Protein AF-A0A3D1QE87-F1 (afdb_monomer)

Secondary structure (DSSP, 8-state):
--EEEEETTEEEEEETTEEEEESSHHHHHHHHHHHHHHHHHHHHHHHHHHHHTSSS--SS----HHHHHHHHHHHHHHHHHHHHHHT-GGG-TT-

Mean predicted aligned error: 9.91 Å

Nearest PDB structures (foldseek):
  5j73-assembly1_A  TM=7.295E-01  e=2.957E+00  synthetic construct
  8to0-assembly1_BK  TM=6.606E-01  e=7.103E+00  Mus musculus
  5x11-assembly2_E  TM=5.062E-01  e=8.051E+00  Bacillus spizizenii str. W23

Structure (mmCIF, N/CA/C/O backbone):
data_AF-A0A3D1QE87-F1
#
_entry.id   AF-A0A3D1QE87-F1
#
loop_
_atom_site.group_PDB
_atom_site.id
_atom_site.type_symbol
_atom_site.label_atom_id
_atom_site.label_alt_id
_atom_site.label_comp_id
_atom_site.label_asym_id
_atom_site.label_entity_id
_atom_site.label_seq_id
_atom_site.pdbx_PDB_ins_code
_atom_site.Cartn_x
_atom_site.Cartn_y
_atom_site.Cartn_z
_atom_site.occupancy
_atom_site.B_iso_or_equiv
_atom_site.auth_seq_id
_atom_site.auth_comp_id
_atom_site.auth_asym_id
_atom_site.auth_atom_id
_atom_site.pdbx_PDB_model_num
ATOM 1 N N . MET A 1 1 ? -10.648 4.003 -8.284 1.00 61.53 1 MET A N 1
ATOM 2 C CA . MET A 1 1 ? -11.131 4.547 -6.998 1.00 61.53 1 MET A CA 1
ATOM 3 C C . MET A 1 1 ? -10.882 3.502 -5.919 1.00 61.53 1 MET A C 1
ATOM 5 O O . MET A 1 1 ? -11.024 2.328 -6.247 1.00 61.53 1 MET A O 1
ATOM 9 N N . PRO A 1 2 ? -10.433 3.879 -4.709 1.00 78.38 2 PRO A N 1
ATOM 10 C CA . PRO A 1 2 ? -10.270 2.928 -3.615 1.00 78.38 2 PRO A CA 1
ATOM 11 C C . PRO A 1 2 ? -11.643 2.427 -3.152 1.00 78.38 2 PRO A C 1
ATOM 13 O O . PRO A 1 2 ? -12.563 3.228 -2.990 1.00 78.38 2 PRO A O 1
ATOM 16 N N . VAL A 1 3 ? -11.785 1.119 -2.959 1.00 80.75 3 VAL A N 1
ATOM 17 C CA . VAL A 1 3 ? -13.015 0.502 -2.445 1.00 80.75 3 VAL A CA 1
ATOM 18 C C . VAL A 1 3 ? -12.799 0.170 -0.977 1.00 80.75 3 VAL A C 1
ATOM 20 O O . VAL A 1 3 ? -11.796 -0.449 -0.629 1.00 80.75 3 VAL A O 1
ATOM 23 N N . LYS A 1 4 ? -13.729 0.596 -0.123 1.00 81.31 4 LYS A N 1
ATOM 24 C CA . LYS A 1 4 ? -13.740 0.283 1.308 1.00 81.31 4 LYS A CA 1
ATOM 25 C C . LYS A 1 4 ? -14.918 -0.635 1.579 1.00 81.31 4 LYS A C 1
ATOM 27 O O . LYS A 1 4 ? -16.028 -0.335 1.151 1.00 81.31 4 LYS A O 1
ATOM 32 N N . THR A 1 5 ? -14.681 -1.734 2.277 1.00 83.19 5 THR A N 1
ATOM 33 C CA . THR A 1 5 ? -15.748 -2.615 2.745 1.00 83.19 5 THR A CA 1
ATOM 34 C C . THR A 1 5 ? -15.410 -3.146 4.131 1.00 83.19 5 THR A C 1
ATOM 36 O O . THR A 1 5 ? -14.237 -3.267 4.483 1.00 83.19 5 THR A O 1
ATOM 39 N N . MET A 1 6 ? -16.434 -3.423 4.930 1.00 78.00 6 MET A N 1
ATOM 40 C CA . MET A 1 6 ? -16.285 -4.133 6.195 1.00 78.00 6 MET A CA 1
ATOM 41 C C . MET A 1 6 ? -16.753 -5.566 5.987 1.00 78.00 6 MET A C 1
ATOM 43 O O . MET A 1 6 ? -17.874 -5.787 5.535 1.00 78.00 6 MET A O 1
ATOM 47 N N . ASN A 1 7 ? -15.897 -6.534 6.301 1.00 74.94 7 ASN A N 1
ATOM 48 C CA . ASN A 1 7 ? -16.224 -7.949 6.174 1.00 74.94 7 ASN A CA 1
ATOM 49 C C . ASN A 1 7 ? -15.840 -8.684 7.461 1.00 74.94 7 ASN A C 1
ATOM 51 O O . ASN A 1 7 ? -14.682 -8.636 7.862 1.00 74.94 7 ASN A O 1
ATOM 55 N N . HIS A 1 8 ? -16.805 -9.334 8.118 1.00 76.06 8 HIS A N 1
ATOM 56 C CA . HIS A 1 8 ? -16.603 -10.088 9.368 1.00 76.06 8 HIS A CA 1
ATOM 57 C C . HIS A 1 8 ? -15.800 -9.338 10.454 1.00 76.06 8 HIS A C 1
ATOM 59 O O . HIS A 1 8 ? -14.905 -9.903 11.073 1.00 76.06 8 HIS A O 1
ATOM 65 N N . GLY A 1 9 ? -16.084 -8.047 10.663 1.00 80.94 9 GLY A N 1
ATOM 66 C CA . GLY A 1 9 ? -15.374 -7.224 11.656 1.00 80.94 9 GLY A CA 1
ATOM 67 C C . GLY A 1 9 ? -14.003 -6.706 11.208 1.00 80.94 9 GLY A C 1
ATOM 68 O O . GLY A 1 9 ? -13.364 -5.976 11.955 1.00 80.94 9 GLY A O 1
ATOM 69 N N . LYS A 1 10 ? -13.569 -7.017 9.981 1.00 85.81 10 LYS A N 1
ATOM 70 C CA . LYS A 1 10 ? -12.327 -6.509 9.393 1.00 85.81 10 LYS A CA 1
ATOM 71 C C . LYS A 1 10 ? -12.594 -5.365 8.431 1.00 85.81 10 LYS A C 1
ATOM 73 O O . LYS A 1 10 ? -13.555 -5.382 7.656 1.00 85.81 10 LYS A O 1
ATOM 78 N N . ILE A 1 11 ? -11.705 -4.385 8.455 1.00 88.12 11 ILE A N 1
ATOM 79 C CA . ILE A 1 11 ? -11.644 -3.285 7.505 1.00 88.12 11 ILE A CA 1
ATOM 80 C C . ILE A 1 11 ? -10.858 -3.774 6.294 1.00 88.12 11 ILE A C 1
ATOM 82 O O . ILE A 1 11 ? -9.686 -4.130 6.402 1.00 88.12 11 ILE A O 1
ATOM 86 N N . VAL A 1 12 ? -11.503 -3.768 5.130 1.00 88.81 12 VAL A N 1
ATOM 87 C CA . VAL A 1 12 ? -10.887 -4.125 3.854 1.00 88.81 12 VAL A CA 1
ATOM 88 C C . VAL A 1 12 ? -10.822 -2.886 2.973 1.00 88.81 12 VAL A C 1
ATOM 90 O O . VAL A 1 12 ? -11.837 -2.254 2.672 1.00 88.81 12 VAL A O 1
ATOM 93 N N . VAL A 1 13 ? -9.619 -2.557 2.517 1.00 89.25 13 VAL A N 1
ATOM 94 C CA . VAL A 1 13 ? -9.356 -1.456 1.595 1.00 89.25 13 VAL A CA 1
ATOM 95 C C . VAL A 1 13 ? -8.685 -2.011 0.349 1.00 89.25 13 VAL A C 1
ATOM 97 O O . VAL A 1 13 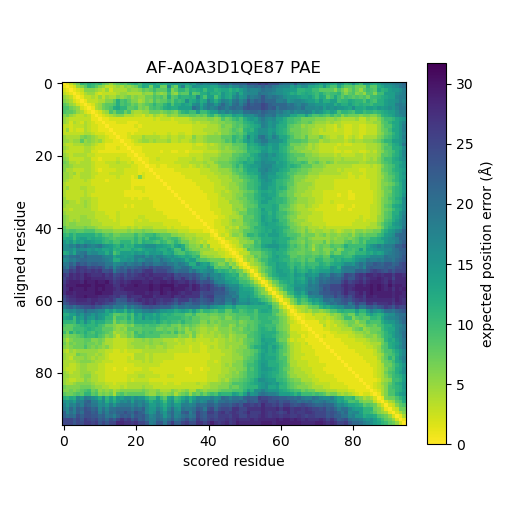? -7.621 -2.618 0.421 1.00 89.25 13 VAL A O 1
ATOM 100 N N . VAL A 1 14 ? -9.299 -1.792 -0.813 1.00 90.38 14 VAL A N 1
ATOM 101 C CA . VAL A 1 14 ? -8.734 -2.176 -2.110 1.00 90.38 14 VAL A CA 1
ATOM 102 C C . VAL A 1 14 ? -8.326 -0.928 -2.882 1.00 90.38 14 VAL A C 1
ATOM 104 O O . VAL A 1 14 ? -9.169 -0.093 -3.207 1.00 90.38 14 VAL A O 1
ATOM 107 N N . ILE A 1 15 ? -7.042 -0.807 -3.218 1.00 89.81 15 ILE A N 1
ATOM 108 C CA . ILE A 1 15 ? -6.466 0.333 -3.942 1.00 89.81 15 ILE A CA 1
ATOM 109 C C . ILE A 1 15 ? -5.746 -0.192 -5.183 1.00 89.81 15 ILE A C 1
ATOM 111 O O . ILE A 1 15 ? -4.743 -0.884 -5.076 1.00 89.81 15 ILE A O 1
ATOM 115 N N . ARG A 1 16 ? -6.261 0.119 -6.382 1.00 86.25 16 ARG A N 1
ATOM 116 C CA . ARG A 1 16 ? -5.696 -0.347 -7.672 1.00 86.25 16 ARG A CA 1
ATOM 117 C C . ARG A 1 16 ? -5.443 -1.870 -7.745 1.00 86.25 16 ARG A C 1
ATOM 119 O O . ARG A 1 16 ? -4.490 -2.307 -8.375 1.00 86.25 16 ARG A O 1
ATOM 126 N N . GLY A 1 17 ? -6.301 -2.675 -7.115 1.00 84.06 17 GLY A N 1
ATOM 127 C CA . GLY A 1 17 ? -6.158 -4.138 -7.071 1.00 84.06 17 GLY A CA 1
ATOM 128 C C . GLY A 1 17 ? -5.278 -4.662 -5.930 1.00 84.06 17 GLY A C 1
ATOM 129 O O . GLY A 1 17 ? -5.231 -5.868 -5.717 1.00 84.06 17 GLY A O 1
ATOM 130 N N . LEU A 1 18 ? -4.641 -3.780 -5.154 1.00 88.31 18 LEU A N 1
ATOM 131 C CA . LEU A 1 18 ? -3.959 -4.135 -3.910 1.00 88.31 18 LEU A CA 1
ATOM 132 C C . LEU A 1 18 ? -4.981 -4.198 -2.779 1.00 88.31 18 LEU A C 1
ATOM 134 O O . LEU A 1 18 ? -5.697 -3.223 -2.551 1.00 88.31 18 LEU A O 1
ATOM 138 N N . LYS A 1 19 ? -5.054 -5.336 -2.089 1.00 91.56 19 LYS A N 1
ATOM 139 C CA . LYS A 1 19 ? -5.968 -5.564 -0.967 1.00 91.56 19 LYS A CA 1
ATOM 140 C C . LYS A 1 19 ? -5.215 -5.412 0.355 1.00 91.56 19 LYS A C 1
ATOM 142 O O . LYS A 1 19 ? -4.229 -6.106 0.574 1.00 91.56 19 LYS A O 1
ATOM 147 N N . PHE A 1 20 ? -5.734 -4.555 1.225 1.00 91.44 20 PHE A N 1
ATOM 148 C CA . PHE A 1 20 ? -5.299 -4.360 2.605 1.00 91.44 20 PHE A CA 1
ATOM 149 C C . PHE A 1 20 ? -6.449 -4.762 3.520 1.00 91.44 20 PHE A C 1
ATOM 151 O O . PHE A 1 20 ? -7.577 -4.312 3.320 1.00 91.44 20 PHE A O 1
ATOM 158 N N . GLU A 1 21 ? -6.193 -5.635 4.484 1.00 92.25 21 GLU A N 1
ATOM 159 C CA . GLU A 1 21 ? -7.222 -6.167 5.378 1.00 92.25 21 GLU A CA 1
ATOM 160 C C . GLU A 1 21 ? -6.667 -6.253 6.794 1.00 92.25 21 GLU A C 1
ATOM 162 O O . GLU A 1 21 ? -5.627 -6.875 7.013 1.00 92.25 21 GLU A O 1
ATOM 167 N N . ALA A 1 22 ? -7.355 -5.624 7.744 1.00 90.56 22 ALA A N 1
ATOM 168 C CA . ALA A 1 22 ? -6.996 -5.682 9.155 1.00 90.56 22 ALA A CA 1
ATOM 169 C C . ALA A 1 22 ? -8.205 -5.428 10.062 1.00 90.56 22 ALA A C 1
ATOM 171 O O . ALA A 1 22 ? -9.271 -5.032 9.592 1.00 90.56 22 ALA A O 1
ATOM 172 N N . GLU A 1 23 ? -8.044 -5.654 11.362 1.00 88.44 23 GLU A N 1
ATOM 173 C CA . GLU A 1 23 ? -9.100 -5.423 12.355 1.00 88.44 23 GLU A CA 1
ATOM 174 C C . GLU A 1 23 ? -9.223 -3.936 12.700 1.00 88.44 23 GLU A C 1
ATOM 176 O O . GLU A 1 23 ? -10.311 -3.447 13.002 1.00 88.44 23 GLU A O 1
ATOM 181 N N . THR A 1 24 ? -8.124 -3.186 12.578 1.00 87.50 24 THR A N 1
ATOM 182 C CA . THR A 1 24 ? -8.084 -1.756 12.891 1.00 87.50 24 THR A CA 1
ATOM 183 C C . THR A 1 24 ? -7.633 -0.894 11.712 1.00 87.50 24 THR A C 1
ATOM 185 O O . THR A 1 24 ? -6.859 -1.306 10.847 1.00 87.50 24 THR A O 1
ATOM 188 N N . TRP A 1 25 ? -8.081 0.366 11.695 1.00 85.00 25 TRP A N 1
ATOM 189 C CA . TRP A 1 25 ? -7.627 1.352 10.707 1.00 85.00 25 TRP A CA 1
ATOM 190 C C . TRP A 1 25 ? -6.119 1.605 10.784 1.00 85.00 25 TRP A C 1
ATOM 192 O O . TRP A 1 25 ? -5.488 1.825 9.751 1.00 85.00 25 TRP A O 1
ATOM 202 N N . LEU A 1 26 ? -5.547 1.546 11.990 1.00 88.06 26 LEU A N 1
ATOM 203 C CA . LEU A 1 26 ? -4.113 1.717 12.211 1.00 88.06 26 LEU A CA 1
ATOM 204 C C . LEU A 1 26 ? -3.308 0.633 11.488 1.00 88.06 26 LEU A C 1
ATOM 206 O O . LEU A 1 26 ? -2.320 0.934 10.827 1.00 88.06 26 LEU A O 1
ATOM 210 N N . GLU A 1 27 ? -3.755 -0.618 11.556 1.00 89.38 27 GLU A N 1
ATOM 211 C CA . GLU A 1 27 ? -3.096 -1.723 10.862 1.00 89.38 27 GLU A CA 1
ATOM 212 C C . GLU A 1 27 ? -3.247 -1.639 9.344 1.00 89.38 27 GLU A C 1
ATOM 214 O O . GLU A 1 27 ? -2.289 -1.923 8.631 1.00 89.38 27 GLU A O 1
ATOM 219 N N . VAL A 1 28 ? -4.409 -1.211 8.836 1.00 89.75 28 VAL A N 1
ATOM 220 C CA . VAL A 1 28 ? -4.582 -0.953 7.397 1.00 89.75 28 VAL A CA 1
ATOM 221 C C . VAL A 1 28 ? -3.597 0.118 6.925 1.00 89.75 28 VAL A C 1
ATOM 223 O O . VAL A 1 28 ? -2.949 -0.059 5.896 1.00 89.75 28 VAL A O 1
ATOM 226 N N . ILE A 1 29 ? -3.452 1.213 7.678 1.00 90.44 29 ILE A N 1
ATOM 227 C CA . ILE A 1 29 ? -2.483 2.275 7.376 1.00 90.44 29 ILE A CA 1
ATOM 228 C C . ILE A 1 29 ? -1.058 1.718 7.395 1.00 90.44 29 ILE A C 1
ATOM 230 O O . ILE A 1 29 ? -0.331 1.915 6.424 1.00 90.44 29 ILE A O 1
ATOM 234 N N . ARG A 1 30 ? -0.695 0.950 8.428 1.00 91.00 30 ARG A N 1
ATOM 235 C CA . ARG A 1 30 ? 0.622 0.312 8.554 1.00 91.00 30 ARG A CA 1
ATOM 236 C C . ARG A 1 30 ? 0.945 -0.588 7.356 1.00 91.00 30 ARG A C 1
ATOM 238 O O . ARG A 1 30 ? 2.029 -0.487 6.797 1.00 91.00 30 ARG A O 1
ATOM 245 N N . GLN A 1 31 ? -0.002 -1.418 6.909 1.00 93.25 31 GLN A N 1
ATOM 246 C CA . GLN A 1 31 ? 0.187 -2.261 5.719 1.00 93.25 31 GLN A CA 1
ATOM 247 C C . GLN A 1 31 ? 0.380 -1.428 4.438 1.00 93.25 31 GLN A C 1
ATOM 249 O O . GLN A 1 31 ? 1.151 -1.808 3.554 1.00 93.25 31 GLN A O 1
ATOM 254 N N . ILE A 1 32 ? -0.313 -0.290 4.314 1.00 91.88 32 ILE A N 1
ATOM 255 C CA . ILE A 1 32 ? -0.136 0.630 3.182 1.00 91.88 32 ILE A CA 1
ATOM 256 C C . ILE A 1 32 ? 1.255 1.279 3.230 1.00 91.88 32 ILE A C 1
ATOM 258 O O . ILE A 1 32 ? 1.923 1.336 2.198 1.00 91.88 32 ILE A O 1
ATOM 262 N N . GLU A 1 33 ? 1.715 1.724 4.401 1.00 91.44 33 GLU A N 1
ATOM 263 C CA . GLU A 1 33 ? 3.055 2.295 4.605 1.00 91.44 33 GLU A CA 1
ATOM 264 C C . GLU A 1 33 ? 4.164 1.291 4.267 1.00 91.44 33 GLU A C 1
ATOM 266 O O . GLU A 1 33 ? 5.054 1.604 3.476 1.00 91.44 33 GLU A O 1
ATOM 271 N N . GLU A 1 34 ? 4.065 0.053 4.761 1.00 92.94 34 GLU A N 1
ATOM 272 C CA . GLU A 1 34 ? 4.995 -1.032 4.418 1.00 92.94 34 GLU A CA 1
ATOM 273 C C . GLU A 1 34 ? 5.048 -1.274 2.905 1.00 92.94 34 GLU A C 1
ATOM 275 O O . GLU A 1 34 ? 6.119 -1.478 2.323 1.00 92.94 34 GLU A O 1
ATOM 280 N N . LYS A 1 35 ? 3.894 -1.211 2.231 1.00 92.19 35 LYS A N 1
ATOM 281 C CA . LYS A 1 35 ? 3.829 -1.401 0.781 1.00 92.19 35 LYS A CA 1
ATOM 282 C C . LYS A 1 35 ? 4.451 -0.234 0.009 1.00 92.19 35 LYS A C 1
ATOM 284 O O . LYS A 1 35 ? 5.090 -0.465 -1.017 1.00 92.19 35 LYS A O 1
ATOM 289 N N . ILE A 1 36 ? 4.301 0.998 0.4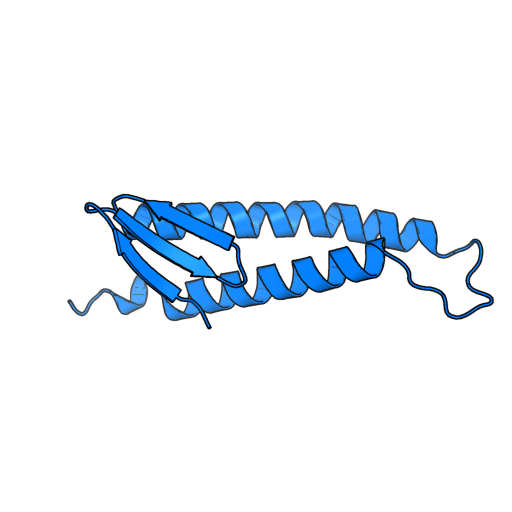94 1.00 90.94 36 ILE A N 1
ATOM 290 C CA . ILE A 1 36 ? 4.975 2.188 -0.049 1.00 90.94 36 ILE A CA 1
ATOM 291 C C . ILE A 1 36 ? 6.492 2.046 0.096 1.00 90.94 36 ILE A C 1
ATOM 293 O O . ILE A 1 36 ? 7.218 2.271 -0.872 1.00 90.94 36 ILE A O 1
ATOM 297 N N . GLU A 1 37 ? 6.986 1.639 1.268 1.00 90.56 37 GLU A N 1
ATOM 298 C CA . GLU A 1 37 ? 8.419 1.413 1.477 1.00 90.56 37 GLU A CA 1
ATOM 299 C C . GLU A 1 37 ? 8.977 0.326 0.559 1.00 90.56 37 GLU A C 1
ATOM 301 O O . GLU A 1 37 ? 10.055 0.499 -0.014 1.00 90.56 37 GLU A O 1
ATOM 306 N N . PHE A 1 38 ? 8.232 -0.768 0.380 1.00 89.94 38 PHE A N 1
ATOM 307 C CA . PHE A 1 38 ? 8.572 -1.813 -0.578 1.00 89.94 38 PHE A CA 1
ATOM 308 C C . PHE A 1 38 ? 8.725 -1.238 -1.992 1.00 89.94 38 PHE A C 1
ATOM 310 O O . PHE A 1 38 ? 9.776 -1.411 -2.605 1.00 89.94 38 PHE A O 1
ATOM 317 N N . TYR A 1 39 ? 7.737 -0.480 -2.484 1.00 86.62 39 TYR A N 1
ATOM 318 C CA . TYR A 1 39 ? 7.819 0.137 -3.812 1.00 86.62 39 TYR A CA 1
ATOM 319 C C . TYR A 1 39 ? 8.991 1.113 -3.945 1.00 86.62 39 TYR A C 1
ATOM 321 O O . TYR A 1 39 ? 9.661 1.120 -4.972 1.00 86.62 39 TYR A O 1
ATOM 329 N N . ARG A 1 40 ? 9.298 1.904 -2.911 1.00 85.19 40 ARG A N 1
ATOM 330 C CA . ARG A 1 40 ? 10.456 2.816 -2.926 1.00 85.19 40 ARG A CA 1
ATOM 331 C C . ARG A 1 40 ? 11.788 2.062 -3.047 1.00 85.19 40 ARG A C 1
ATOM 333 O O . ARG A 1 40 ? 12.688 2.515 -3.763 1.00 85.19 40 ARG A O 1
ATOM 340 N N . LYS A 1 41 ? 11.918 0.915 -2.371 1.00 85.56 41 LYS A N 1
ATOM 341 C CA . LYS A 1 41 ? 13.110 0.051 -2.442 1.00 85.56 41 LYS A CA 1
ATOM 342 C C . LYS A 1 41 ? 13.234 -0.628 -3.809 1.00 85.56 41 LYS A C 1
ATOM 344 O O . LYS A 1 41 ? 14.294 -0.526 -4.425 1.00 85.56 41 LYS A O 1
ATOM 349 N N . GLU A 1 42 ? 12.154 -1.230 -4.304 1.00 81.00 42 GLU A N 1
ATOM 350 C CA . GLU A 1 42 ? 12.119 -1.900 -5.613 1.00 81.00 42 GLU A CA 1
ATOM 351 C C . GLU A 1 42 ? 12.377 -0.919 -6.759 1.00 81.00 42 GLU A C 1
ATOM 353 O O . GLU A 1 42 ? 13.243 -1.162 -7.592 1.00 81.00 42 GLU A O 1
ATOM 358 N N . MET A 1 43 ? 11.748 0.262 -6.754 1.00 78.06 43 MET A N 1
ATOM 359 C CA . MET A 1 43 ? 11.971 1.279 -7.790 1.00 78.06 43 MET A CA 1
ATOM 360 C C . MET A 1 43 ? 13.433 1.729 -7.873 1.00 78.06 43 MET A C 1
ATOM 362 O O . MET A 1 43 ? 13.938 2.010 -8.961 1.00 78.06 43 MET A O 1
ATOM 366 N N . SER A 1 44 ? 14.131 1.775 -6.735 1.00 72.75 44 SER A N 1
ATOM 367 C CA . SER A 1 44 ? 15.562 2.088 -6.696 1.00 72.75 44 SER A CA 1
ATOM 368 C C . SER A 1 44 ? 16.408 0.993 -7.360 1.00 72.75 44 SER A C 1
ATOM 370 O O . SER A 1 44 ? 17.460 1.287 -7.930 1.00 72.75 44 SER A O 1
ATOM 372 N N . ALA A 1 45 ? 15.968 -0.267 -7.305 1.00 71.25 45 ALA A N 1
ATOM 373 C CA . ALA A 1 45 ? 16.593 -1.384 -8.006 1.00 71.25 45 ALA A CA 1
ATOM 374 C C . ALA A 1 45 ? 16.218 -1.414 -9.498 1.00 71.25 45 ALA A C 1
ATOM 376 O O . ALA A 1 45 ? 17.101 -1.543 -10.348 1.00 71.25 45 ALA A O 1
ATOM 377 N N . ASP A 1 46 ? 14.950 -1.190 -9.829 1.00 67.00 46 ASP A N 1
ATOM 378 C CA . ASP A 1 46 ? 14.447 -1.200 -11.203 1.00 67.00 46 ASP A CA 1
ATOM 379 C C . ASP A 1 46 ? 14.991 -0.047 -12.044 1.00 67.00 46 ASP A C 1
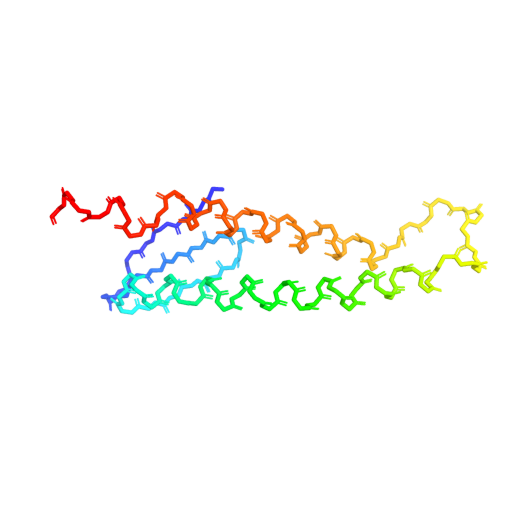ATOM 381 O O . ASP A 1 46 ? 15.340 -0.246 -13.208 1.00 67.00 46 ASP A O 1
ATOM 385 N N . MET A 1 47 ? 15.164 1.149 -11.467 1.00 67.62 47 MET A N 1
ATOM 386 C CA . MET A 1 47 ? 15.837 2.262 -12.148 1.00 67.62 47 MET A CA 1
ATOM 387 C C . MET A 1 47 ? 17.267 1.904 -12.564 1.00 67.62 47 MET A C 1
ATOM 389 O O . MET A 1 47 ? 17.699 2.282 -13.657 1.00 67.62 47 MET A O 1
ATOM 393 N N . ARG A 1 48 ? 17.997 1.143 -11.738 1.00 65.44 48 ARG A N 1
ATOM 394 C CA . ARG A 1 48 ? 19.327 0.643 -12.113 1.00 65.44 48 ARG A CA 1
ATOM 395 C C . ARG A 1 48 ? 19.215 -0.333 -13.282 1.00 65.44 48 ARG A C 1
ATOM 397 O O . ARG A 1 48 ? 19.896 -0.148 -14.286 1.00 65.44 48 ARG A O 1
ATOM 404 N N . ASN A 1 49 ? 18.299 -1.295 -13.210 1.00 63.69 49 ASN A N 1
ATOM 405 C CA . ASN A 1 49 ? 18.106 -2.315 -14.248 1.00 63.69 49 ASN A CA 1
ATOM 406 C C . ASN A 1 49 ? 17.663 -1.734 -15.605 1.00 63.69 49 ASN A C 1
ATOM 408 O O . ASN A 1 49 ? 18.149 -2.157 -16.657 1.00 63.69 49 ASN A O 1
ATOM 412 N N . VAL A 1 50 ? 16.787 -0.723 -15.602 1.00 61.72 50 VAL A N 1
ATOM 413 C CA . VAL A 1 50 ? 16.376 0.001 -16.817 1.00 61.72 50 VAL A CA 1
ATOM 414 C C . VAL A 1 50 ? 17.554 0.773 -17.417 1.00 61.72 50 VAL A C 1
ATOM 416 O O . VAL A 1 50 ? 17.724 0.751 -18.633 1.00 61.72 50 VAL A O 1
ATOM 419 N N . THR A 1 51 ? 18.406 1.382 -16.587 1.00 59.03 51 THR A N 1
ATOM 420 C CA . THR A 1 51 ? 19.610 2.101 -17.042 1.00 59.03 51 THR A CA 1
ATOM 421 C C . THR A 1 51 ? 20.618 1.160 -17.714 1.00 59.03 51 THR A C 1
ATOM 423 O O . THR A 1 51 ? 21.139 1.482 -18.780 1.00 59.03 51 THR A O 1
ATOM 426 N N . TYR A 1 52 ? 20.837 -0.040 -17.163 1.00 54.50 52 TYR A N 1
ATOM 427 C CA . TYR A 1 52 ? 21.708 -1.060 -17.770 1.00 54.50 52 TYR A CA 1
ATOM 428 C C . TYR A 1 52 ? 21.158 -1.651 -19.075 1.00 54.50 52 TYR A C 1
ATOM 430 O O . TYR A 1 52 ? 21.929 -2.123 -19.907 1.00 54.50 52 TYR A O 1
ATOM 438 N N . SER A 1 53 ? 19.842 -1.602 -19.288 1.00 54.28 53 SER A N 1
ATOM 439 C CA . SER A 1 53 ? 19.193 -2.152 -20.487 1.00 54.28 53 SER A CA 1
ATOM 440 C C . SER A 1 53 ? 19.286 -1.232 -21.719 1.00 54.28 53 SER A C 1
ATOM 442 O O . SER A 1 53 ? 18.772 -1.584 -22.780 1.00 54.28 53 SER A O 1
ATOM 444 N N . LEU A 1 54 ? 19.891 -0.042 -21.600 1.00 56.00 54 LEU A N 1
ATOM 445 C CA . LEU A 1 54 ? 19.843 1.001 -22.633 1.00 56.00 54 LEU A CA 1
ATOM 446 C C . LEU A 1 54 ? 20.962 1.017 -23.700 1.00 56.00 54 LEU A C 1
ATOM 448 O O . LEU A 1 54 ? 20.664 1.547 -24.770 1.00 56.00 54 LEU A O 1
ATOM 452 N N . PRO A 1 55 ? 22.193 0.471 -23.549 1.00 50.94 55 PRO A N 1
ATOM 453 C CA . PRO A 1 55 ? 23.216 0.719 -24.570 1.00 50.94 55 PRO A CA 1
ATOM 454 C C . PRO A 1 55 ? 23.170 -0.239 -25.778 1.00 50.94 55 PRO A C 1
ATOM 456 O O . PRO A 1 55 ? 23.921 -0.039 -26.724 1.00 50.94 55 PRO A O 1
ATOM 459 N N .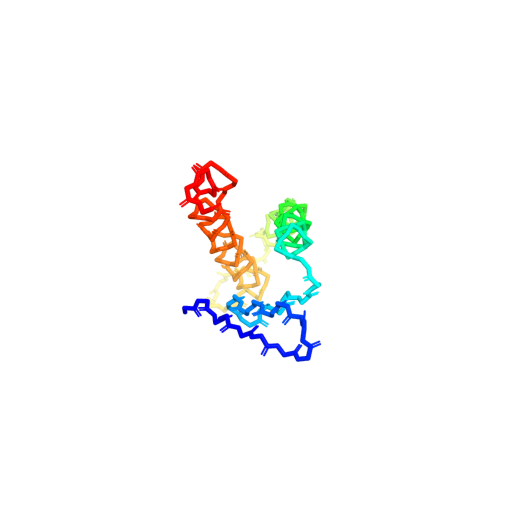 GLY A 1 56 ? 22.323 -1.278 -25.783 1.00 49.00 56 GLY A N 1
ATOM 460 C CA . GLY A 1 56 ? 22.530 -2.434 -26.673 1.00 49.00 56 GLY A CA 1
ATOM 461 C C . GLY A 1 56 ? 21.589 -2.643 -27.863 1.00 49.00 56 GLY A C 1
ATOM 462 O O . GLY A 1 56 ? 21.910 -3.456 -28.724 1.00 49.00 56 GLY A O 1
ATOM 463 N N . GLY A 1 57 ? 20.439 -1.974 -27.960 1.00 48.03 57 GLY A N 1
ATOM 464 C CA . GLY A 1 57 ? 19.564 -2.222 -29.109 1.00 48.03 57 GLY A CA 1
ATOM 465 C C . GLY A 1 57 ? 18.119 -1.822 -28.902 1.00 48.03 57 GLY A C 1
ATOM 466 O O . GLY A 1 57 ? 17.315 -2.594 -28.399 1.00 48.03 57 GLY A O 1
ATOM 467 N N . ASN A 1 58 ? 17.765 -0.633 -29.374 1.00 51.47 58 ASN A N 1
ATOM 468 C CA . ASN A 1 58 ? 16.374 -0.274 -29.621 1.00 51.47 58 ASN A CA 1
ATOM 469 C C . ASN A 1 58 ? 16.264 0.432 -30.975 1.00 51.47 58 ASN A C 1
ATOM 471 O O . ASN A 1 58 ? 15.828 1.571 -31.084 1.00 51.47 58 ASN A O 1
ATOM 475 N N . LEU A 1 59 ? 16.672 -0.277 -32.030 1.00 53.06 59 LEU A N 1
ATOM 476 C CA . LEU A 1 59 ? 16.486 0.141 -33.424 1.00 53.06 59 LEU A CA 1
ATOM 477 C C . LEU A 1 59 ? 15.053 -0.085 -3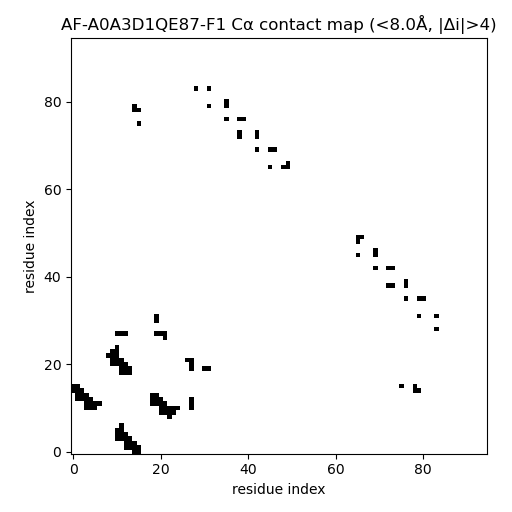3.936 1.00 53.06 59 LEU A C 1
ATOM 479 O O . LEU A 1 59 ? 14.773 0.195 -35.095 1.00 53.06 59 LEU A O 1
ATOM 483 N N . HIS A 1 60 ? 14.126 -0.592 -33.113 1.00 52.12 60 HIS A N 1
ATOM 484 C CA . HIS A 1 60 ? 12.784 -0.905 -33.604 1.00 52.12 60 HIS A CA 1
ATOM 485 C C . HIS A 1 60 ? 11.724 -0.947 -32.495 1.00 52.12 60 HIS A C 1
ATOM 487 O O . HIS A 1 60 ? 11.309 -2.029 -32.114 1.00 52.12 60 HIS A O 1
ATOM 493 N N . GLY A 1 61 ? 11.288 0.211 -31.976 1.00 55.59 61 GLY A N 1
ATOM 494 C CA . GLY A 1 61 ? 9.961 0.464 -31.361 1.00 55.59 61 GLY A CA 1
ATOM 495 C C . GLY A 1 61 ? 9.315 -0.568 -30.411 1.00 55.59 61 GLY A C 1
ATOM 496 O O . GLY A 1 61 ? 8.104 -0.515 -30.204 1.00 55.59 61 GLY A O 1
ATOM 497 N N . LYS A 1 62 ? 10.055 -1.526 -29.851 1.00 56.16 62 LYS A N 1
ATOM 498 C CA . LYS A 1 62 ? 9.499 -2.715 -29.202 1.00 56.16 62 LYS A CA 1
ATOM 499 C C . LYS A 1 62 ? 9.617 -2.577 -27.693 1.00 56.16 62 LYS A C 1
ATOM 501 O O . LYS A 1 62 ? 10.703 -2.596 -27.131 1.00 56.16 62 LYS A O 1
ATOM 506 N N . TRP A 1 63 ? 8.450 -2.390 -27.080 1.00 56.59 63 TRP A N 1
ATOM 507 C CA . TRP A 1 63 ? 8.073 -2.820 -25.733 1.00 56.59 63 TRP A CA 1
ATOM 508 C C . TRP A 1 63 ? 9.234 -3.245 -24.824 1.00 56.59 63 TRP A C 1
ATOM 510 O O . TRP A 1 63 ? 9.716 -4.371 -24.904 1.00 56.59 63 TRP A O 1
ATOM 520 N N . ASN A 1 64 ? 9.623 -2.362 -23.902 1.00 66.56 64 ASN A N 1
ATOM 521 C CA . ASN A 1 64 ? 10.491 -2.732 -22.790 1.00 66.56 64 ASN A CA 1
ATOM 522 C C . ASN A 1 64 ? 9.605 -3.125 -21.587 1.00 66.56 64 ASN A C 1
ATOM 524 O O . ASN A 1 64 ? 9.016 -2.232 -20.968 1.00 66.56 64 ASN A O 1
ATOM 528 N N . PRO A 1 65 ? 9.473 -4.422 -21.251 1.00 67.69 65 PRO A N 1
ATOM 529 C CA . PRO A 1 65 ? 8.617 -4.876 -20.154 1.00 67.69 65 PRO A CA 1
ATOM 530 C C . PRO A 1 65 ? 9.052 -4.300 -18.801 1.00 67.69 65 PRO A C 1
ATOM 532 O O . PRO A 1 65 ? 8.194 -3.912 -18.013 1.00 67.69 65 PRO A O 1
ATOM 535 N N . ASN A 1 66 ? 10.357 -4.118 -18.574 1.00 69.44 66 ASN A N 1
ATOM 536 C CA . ASN A 1 66 ? 10.881 -3.523 -17.340 1.00 69.44 66 ASN A CA 1
ATOM 537 C C . ASN A 1 66 ? 10.431 -2.063 -17.190 1.00 69.44 66 ASN A C 1
ATOM 539 O O . ASN A 1 66 ? 10.083 -1.616 -16.101 1.00 69.44 66 ASN A O 1
ATOM 543 N N . LEU A 1 67 ? 10.349 -1.322 -18.301 1.00 70.81 67 LEU A N 1
ATOM 544 C CA . LEU A 1 67 ? 9.828 0.047 -18.301 1.00 70.81 67 LEU A CA 1
ATOM 545 C C . LEU A 1 67 ? 8.316 0.097 -18.016 1.00 70.81 67 LEU A C 1
ATOM 547 O O . LEU A 1 67 ? 7.827 1.069 -17.442 1.00 70.81 67 LEU A O 1
ATOM 551 N N . ILE A 1 68 ? 7.560 -0.924 -18.430 1.00 74.44 68 ILE A N 1
ATOM 552 C CA . ILE A 1 68 ? 6.112 -1.014 -18.186 1.00 74.44 68 ILE A CA 1
ATOM 553 C C . ILE A 1 68 ? 5.835 -1.338 -16.717 1.00 74.44 68 ILE A C 1
ATOM 555 O O . ILE A 1 68 ? 4.996 -0.671 -16.110 1.00 74.44 68 ILE A O 1
ATOM 559 N N . VAL A 1 69 ? 6.556 -2.311 -16.153 1.00 74.81 69 VAL A N 1
ATOM 560 C CA . VAL A 1 69 ? 6.479 -2.678 -14.730 1.00 74.81 69 VAL A CA 1
ATOM 561 C C . VAL A 1 69 ? 6.816 -1.465 -13.864 1.00 74.81 69 VAL A C 1
ATOM 563 O O . VAL A 1 69 ? 5.962 -1.020 -13.098 1.00 74.81 69 VAL A O 1
ATOM 566 N N . LEU A 1 70 ? 7.950 -0.806 -14.130 1.00 77.31 70 LEU A N 1
ATOM 567 C CA . LEU A 1 70 ? 8.358 0.413 -13.426 1.00 77.31 70 LEU A CA 1
ATOM 568 C C . LEU A 1 70 ? 7.288 1.516 -13.488 1.00 77.31 70 LEU A C 1
ATOM 570 O O . LEU A 1 70 ? 6.966 2.148 -12.483 1.00 77.31 70 LEU A O 1
ATOM 574 N N . LYS A 1 71 ? 6.684 1.750 -14.662 1.00 80.38 71 LYS A N 1
ATOM 575 C CA . LYS A 1 71 ? 5.593 2.732 -14.811 1.00 80.38 71 LYS A CA 1
ATOM 576 C C . LYS A 1 71 ? 4.351 2.362 -14.000 1.00 80.38 71 LYS A C 1
ATOM 578 O O . LYS A 1 71 ? 3.648 3.265 -13.543 1.00 80.38 71 LYS A O 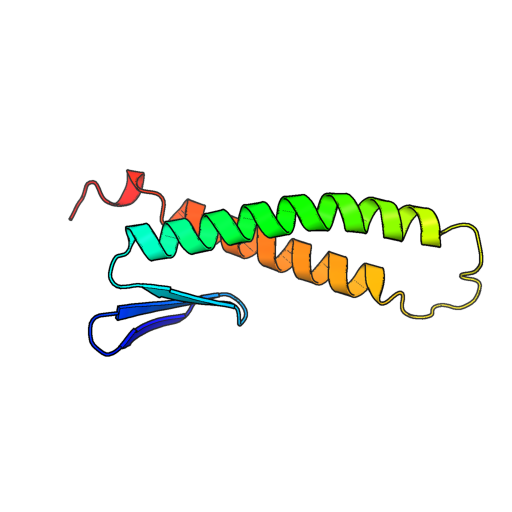1
ATOM 583 N N . ASN A 1 72 ? 4.030 1.078 -13.872 1.00 83.38 72 ASN A N 1
ATOM 584 C CA . ASN A 1 72 ? 2.889 0.635 -13.077 1.00 83.38 72 ASN A CA 1
ATOM 585 C C . ASN A 1 72 ? 3.166 0.785 -11.577 1.00 83.38 72 ASN A C 1
ATOM 587 O O . ASN A 1 72 ? 2.299 1.268 -10.852 1.00 83.38 72 ASN A O 1
ATOM 591 N N . ASP A 1 73 ? 4.381 0.468 -11.138 1.00 83.94 73 ASP A N 1
ATOM 592 C CA . ASP A 1 73 ? 4.786 0.595 -9.739 1.00 83.94 73 ASP A CA 1
ATOM 593 C C . ASP A 1 73 ? 4.845 2.054 -9.288 1.00 83.94 73 ASP A C 1
ATOM 595 O O . ASP A 1 73 ? 4.303 2.378 -8.232 1.00 83.94 73 ASP A O 1
ATOM 599 N N . ILE A 1 74 ? 5.328 2.967 -10.141 1.00 86.00 74 ILE A N 1
ATOM 600 C CA . ILE A 1 74 ? 5.233 4.420 -9.906 1.00 86.00 74 ILE A CA 1
ATOM 601 C C . ILE A 1 74 ? 3.774 4.846 -9.690 1.00 86.00 74 ILE A C 1
ATOM 603 O O . ILE A 1 74 ? 3.464 5.574 -8.748 1.00 86.00 74 ILE A O 1
ATOM 607 N N . LYS A 1 75 ? 2.853 4.391 -10.550 1.00 87.25 75 LYS A N 1
ATOM 608 C CA . LYS A 1 75 ? 1.425 4.733 -10.434 1.00 87.25 75 LYS A CA 1
ATOM 609 C C . LYS A 1 75 ? 0.794 4.146 -9.173 1.00 87.25 75 LYS A C 1
ATOM 611 O O . LYS A 1 75 ? -0.083 4.778 -8.586 1.00 87.25 75 LYS A O 1
ATOM 616 N N . ASN A 1 76 ? 1.196 2.943 -8.773 1.00 88.12 76 ASN A N 1
ATOM 617 C CA . ASN A 1 76 ? 0.717 2.320 -7.544 1.00 88.12 76 ASN A CA 1
ATOM 618 C C . ASN A 1 76 ? 1.220 3.091 -6.322 1.00 88.12 76 ASN A C 1
ATOM 620 O O . ASN A 1 76 ? 0.404 3.460 -5.480 1.00 88.12 76 ASN A O 1
ATOM 624 N N . LEU A 1 77 ? 2.512 3.428 -6.280 1.00 88.38 77 LEU A N 1
ATOM 625 C CA . LEU A 1 77 ? 3.116 4.245 -5.229 1.00 88.38 77 LEU A CA 1
ATOM 626 C C . LEU A 1 77 ? 2.389 5.587 -5.068 1.00 88.38 77 LEU A C 1
ATOM 628 O O . LEU A 1 77 ? 1.920 5.894 -3.976 1.00 88.38 77 LEU A O 1
ATOM 632 N N . GLN A 1 78 ? 2.208 6.337 -6.160 1.00 88.19 78 GLN A N 1
ATOM 633 C CA . GLN A 1 78 ? 1.529 7.639 -6.138 1.00 88.19 78 GLN A CA 1
ATOM 634 C C . GLN A 1 78 ? 0.120 7.559 -5.543 1.00 88.19 78 GLN A C 1
ATOM 636 O O . GLN A 1 78 ? -0.273 8.410 -4.748 1.00 88.19 78 GLN A O 1
ATOM 641 N N . VAL A 1 79 ? -0.652 6.530 -5.907 1.00 90.81 79 VAL A N 1
ATOM 642 C CA . VAL A 1 79 ? -2.026 6.386 -5.411 1.00 90.81 79 VAL A CA 1
ATOM 643 C C . VAL A 1 79 ? -2.062 5.951 -3.944 1.00 90.81 79 VAL A C 1
ATOM 645 O O . VAL A 1 79 ? -2.949 6.396 -3.215 1.00 90.81 79 VAL A O 1
ATOM 648 N N . LEU A 1 80 ? -1.116 5.126 -3.489 1.00 89.75 80 LEU A N 1
ATOM 649 C CA . LEU A 1 80 ? -1.001 4.762 -2.073 1.00 89.75 80 LEU A CA 1
ATOM 650 C C . LEU A 1 80 ? -0.593 5.971 -1.215 1.00 89.75 80 LEU A C 1
ATOM 652 O O . LEU A 1 80 ? -1.216 6.224 -0.184 1.00 89.75 80 LEU A O 1
ATOM 656 N N . GLU A 1 81 ? 0.383 6.763 -1.666 1.00 89.12 81 GLU A N 1
ATOM 657 C CA . GLU A 1 81 ? 0.802 7.998 -0.989 1.00 89.12 81 GLU A CA 1
ATOM 658 C C . GLU A 1 81 ? -0.329 9.034 -0.946 1.00 89.12 81 GLU A C 1
ATOM 660 O O . GLU A 1 81 ? -0.585 9.644 0.095 1.00 89.12 81 GLU A O 1
ATOM 665 N N . GLU A 1 82 ? -1.068 9.209 -2.047 1.00 89.25 82 GLU A N 1
ATOM 666 C CA . GLU A 1 82 ? -2.227 10.101 -2.079 1.00 89.25 82 GLU A CA 1
ATOM 667 C C . GLU A 1 82 ? -3.335 9.625 -1.130 1.00 89.25 82 GLU A C 1
ATOM 669 O O . GLU A 1 82 ? -3.965 10.443 -0.449 1.00 89.25 82 GLU A O 1
ATOM 674 N N . TYR A 1 83 ? -3.565 8.312 -1.063 1.00 87.69 83 TYR A N 1
ATOM 675 C CA . TYR A 1 83 ? -4.542 7.725 -0.156 1.00 87.69 83 TYR A CA 1
ATOM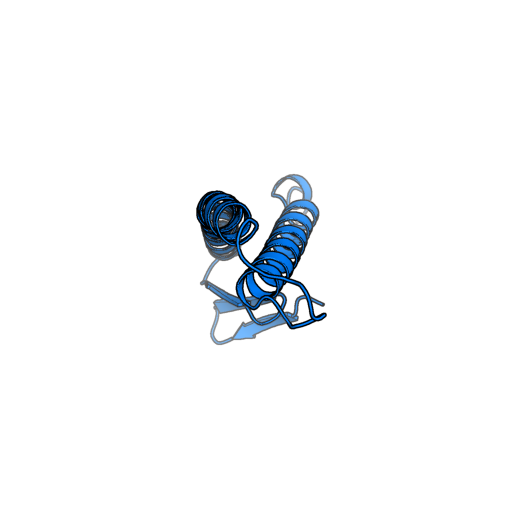 676 C C . TYR A 1 83 ? -4.178 7.997 1.308 1.00 87.69 83 TYR A C 1
ATOM 678 O O . TYR A 1 83 ? -5.027 8.489 2.055 1.00 87.69 83 TYR A O 1
ATOM 686 N N . LEU A 1 84 ? -2.921 7.769 1.706 1.00 85.88 84 LEU A N 1
ATOM 687 C CA . LEU A 1 84 ? -2.453 8.096 3.056 1.00 85.88 84 LEU A CA 1
ATOM 688 C C . LEU A 1 84 ? -2.540 9.590 3.348 1.00 85.88 84 LEU A C 1
ATOM 690 O O . LEU A 1 84 ? -3.005 9.969 4.415 1.00 85.88 84 LEU A O 1
ATOM 694 N N . ARG A 1 85 ? -2.173 10.459 2.400 1.00 84.94 85 ARG A N 1
ATOM 695 C CA . ARG A 1 85 ? -2.264 11.915 2.588 1.00 84.94 85 ARG A CA 1
ATOM 696 C C . ARG A 1 85 ? -3.692 12.372 2.895 1.00 84.94 85 ARG A C 1
ATOM 698 O O . ARG A 1 85 ? -3.886 13.252 3.729 1.00 84.94 85 ARG A O 1
ATOM 705 N N . LYS A 1 86 ? -4.695 11.780 2.239 1.00 83.56 86 LYS A N 1
ATOM 706 C CA . LYS A 1 86 ? -6.119 12.073 2.498 1.00 83.5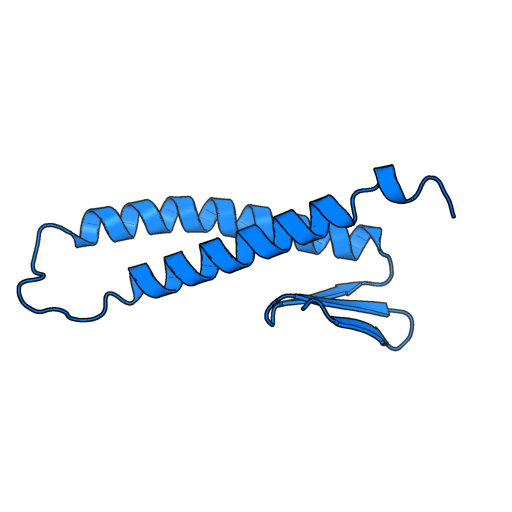6 86 LYS A CA 1
ATOM 707 C C . LYS A 1 86 ? -6.605 11.494 3.830 1.00 83.56 86 LYS A C 1
ATOM 709 O O . LYS A 1 86 ? -7.496 12.068 4.453 1.00 83.56 86 LYS A O 1
ATOM 714 N N . HIS A 1 87 ? -6.011 10.389 4.268 1.00 76.19 87 HIS A N 1
ATOM 715 C CA . HIS A 1 87 ? -6.417 9.613 5.439 1.00 76.19 87 HIS A CA 1
ATOM 716 C C . HIS A 1 87 ? -5.365 9.611 6.557 1.00 76.19 87 HIS A C 1
ATOM 718 O O . HIS A 1 87 ? -5.293 8.653 7.320 1.00 76.19 87 HIS A O 1
ATOM 724 N N . HIS A 1 88 ? -4.550 10.662 6.668 1.00 63.38 88 HIS A N 1
ATOM 725 C CA . HIS A 1 88 ? -3.535 10.777 7.713 1.00 63.38 88 HIS A CA 1
ATOM 726 C C . HIS A 1 88 ? -4.195 11.112 9.070 1.00 63.38 88 HIS A C 1
ATOM 728 O O . HIS A 1 88 ? -5.166 11.876 9.086 1.00 63.38 88 HIS A O 1
ATOM 734 N N . PRO A 1 89 ? -3.652 10.634 10.212 1.00 54.75 89 PRO A N 1
ATOM 735 C CA . PRO A 1 89 ? -4.170 10.841 11.572 1.00 54.75 89 PRO A CA 1
ATOM 736 C C . PRO A 1 89 ? -4.638 12.262 11.942 1.00 54.75 89 PRO A C 1
ATOM 738 O O . PRO A 1 89 ? -5.528 12.411 12.772 1.00 54.75 89 PRO A O 1
ATOM 741 N N . ARG A 1 90 ? -4.099 13.316 11.308 1.00 51.00 90 ARG A N 1
ATOM 742 C CA . ARG A 1 90 ? -4.515 14.714 11.552 1.00 51.00 90 ARG A CA 1
ATOM 743 C C . ARG A 1 90 ? -5.979 14.996 11.186 1.00 51.00 90 ARG A C 1
ATOM 745 O O . ARG A 1 90 ? -6.532 15.968 11.680 1.00 51.00 90 ARG A O 1
ATOM 752 N N . ASN A 1 91 ? -6.605 14.144 10.373 1.00 49.03 91 ASN A N 1
ATOM 753 C CA . ASN A 1 91 ? -8.014 14.258 9.990 1.00 49.03 91 ASN A CA 1
ATOM 754 C C . ASN A 1 91 ? -8.960 13.397 10.851 1.00 49.03 91 ASN A C 1
ATOM 756 O O . ASN A 1 91 ? -10.156 13.381 1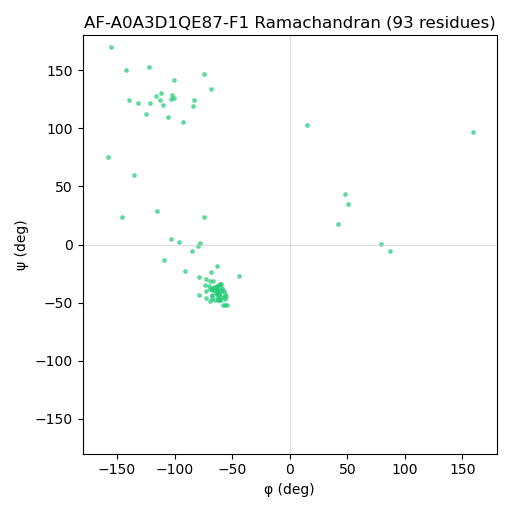0.581 1.00 49.03 91 ASN A O 1
ATOM 760 N N . TYR A 1 92 ? -8.454 12.684 11.868 1.00 47.34 92 TYR A N 1
ATOM 761 C CA . TYR A 1 92 ? -9.279 11.891 12.796 1.00 47.34 92 TYR A CA 1
ATOM 762 C C . TYR A 1 92 ? -9.472 12.569 14.160 1.00 47.34 92 TYR A C 1
ATOM 764 O O . TYR A 1 92 ? -10.115 12.000 15.031 1.00 47.34 92 TYR A O 1
ATOM 772 N N . SER A 1 93 ? -8.989 13.803 14.352 1.00 36.28 93 SER A N 1
ATOM 773 C CA . SER A 1 93 ? -9.254 14.609 15.559 1.00 36.28 93 SER A CA 1
ATOM 774 C C . SER A 1 93 ? -10.682 15.185 15.618 1.00 36.28 93 SER A C 1
ATOM 776 O O . SER A 1 93 ? -10.900 16.224 16.237 1.00 36.28 93 SER A O 1
ATOM 778 N N . SER A 1 94 ? -11.659 14.582 14.938 1.00 39.09 94 SER A N 1
ATOM 779 C CA . SER A 1 94 ? -13.034 15.107 14.873 1.00 39.09 94 SER A CA 1
ATOM 780 C C . SER A 1 94 ? -14.120 14.029 14.822 1.00 39.09 94 SER A C 1
ATOM 782 O O . SER A 1 94 ? -15.219 14.310 14.348 1.00 39.09 94 SER A O 1
ATOM 784 N N . LEU A 1 95 ? -13.838 12.816 15.305 1.00 39.50 95 LEU A N 1
ATOM 785 C CA . LEU A 1 95 ? -14.860 11.799 15.566 1.00 39.50 95 LEU A CA 1
ATOM 786 C C . LEU A 1 95 ? -14.727 11.280 16.994 1.00 39.50 95 LEU A C 1
ATOM 788 O O . LEU A 1 95 ? -13.587 10.926 17.367 1.00 39.50 95 LEU A O 1
#

Radius of gyration: 17.42 Å; Cα contacts (8 Å, |Δi|>4): 70; chains: 1; bounding box: 40×25×49 Å

Sequence (95 aa):
MPVKTMNHGKIVVVIRGLKFEAETWLEVIRQIEEKIEFYRKEMSADMRNVTYSLPGGNLHGKWNPNLIVLKNDIKNLQVLEEYLRKHHPRNYSSL

Solvent-accessible surface area (backbone atoms only — not comparable to full-atom values): 5768 Å² total; per-residue (Å²): 127,72,47,77,48,78,54,97,80,24,46,33,40,34,49,94,86,45,79,39,72,26,76,44,72,67,54,34,50,49,56,51,50,55,51,45,52,49,49,58,56,49,50,62,52,47,55,52,53,58,61,71,66,61,87,79,77,80,93,64,94,67,83,57,66,68,62,52,53,53,54,50,52,53,54,51,42,53,52,53,53,52,50,44,68,76,65,38,75,87,74,56,85,80,119

Foldseek 3Di:
DWDWDADPQWTWIADPNDIAIDNDPVRSLVVLVVLLVVLVVVLVVLVVVVVVVPPDDDPDPDDDPSVVVSVVSVVSNVRSVVVCVVVPPVVVPPD

pLDDT: mean 76.01, std 15.47, range [36.28, 93.25]